Protein AF-A0A1S0TT27-F1 (afdb_monomer_lite)

Secondary structure (DSSP, 8-state):
-TTTS-HHHHHHHHHHHHHHHHHHS-S--HHHHHHHHHHHH-SS--TT----HHIIIIIHHHHHS-HHHHHHHHHHHHHHHT----HHHHHTS-PPPPGGGGS--

Organism: Loa loa (NCBI:txid7209)

Sequence (105 aa):
MRDEYGHDYSDKVKAYTTDIQRKIVAKDPTWVIDAYYEAIVAKRPKLLYRVGWDALFLFYSYSFLPLRLQLYFMQFLMQLHGAPLPAITTKNARPAIPKWKSKDN

pLDDT: mean 75.15, std 13.22, range [45.84, 91.56]

Structure (mmCIF, N/CA/C/O backbone):
data_AF-A0A1S0TT27-F1
#
_entry.id   AF-A0A1S0TT27-F1
#
loop_
_atom_site.group_PDB
_atom_site.id
_atom_site.type_symbol
_atom_site.label_atom_id
_atom_site.label_alt_id
_atom_site.label_comp_id
_atom_site.label_asym_id
_atom_site.label_entity_id
_atom_site.label_seq_id
_atom_site.pdbx_PDB_ins_code
_atom_site.Cartn_x
_atom_site.Cartn_y
_atom_site.Cartn_z
_atom_site.occupancy
_atom_site.B_iso_or_equiv
_atom_site.auth_seq_id
_atom_site.auth_comp_id
_atom_site.auth_asym_id
_atom_site.auth_atom_id
_atom_site.pdbx_PDB_model_num
ATOM 1 N N . MET A 1 1 ? 24.217 -12.947 -12.056 1.00 47.03 1 MET A N 1
ATOM 2 C CA . MET A 1 1 ? 23.653 -12.653 -10.720 1.00 47.03 1 MET A CA 1
ATOM 3 C C . MET A 1 1 ? 24.000 -11.255 -10.211 1.00 47.03 1 MET A C 1
ATOM 5 O O . MET A 1 1 ? 23.070 -10.485 -10.027 1.00 47.03 1 MET A O 1
ATOM 9 N N . ARG A 1 2 ? 25.277 -10.874 -10.003 1.00 54.91 2 ARG A N 1
ATOM 10 C CA . ARG A 1 2 ? 25.619 -9.529 -9.471 1.00 54.91 2 ARG A CA 1
ATOM 11 C C . ARG A 1 2 ? 25.267 -8.364 -10.405 1.00 54.91 2 ARG A C 1
ATOM 13 O O . ARG A 1 2 ? 24.832 -7.330 -9.918 1.00 54.91 2 ARG A O 1
ATOM 20 N N . ASP A 1 3 ? 25.362 -8.562 -11.716 1.00 58.00 3 ASP A N 1
ATOM 21 C CA . ASP A 1 3 ? 25.064 -7.501 -12.693 1.00 58.00 3 ASP A CA 1
ATOM 22 C C . ASP A 1 3 ? 23.556 -7.357 -12.990 1.00 58.00 3 ASP A C 1
ATOM 24 O O . ASP A 1 3 ? 23.123 -6.370 -13.570 1.00 58.00 3 ASP A O 1
ATOM 28 N N . GLU A 1 4 ? 22.735 -8.333 -12.581 1.00 59.12 4 GLU A N 1
ATOM 29 C CA . GLU A 1 4 ? 21.299 -8.419 -12.916 1.00 59.12 4 GLU A CA 1
ATOM 30 C C . GLU A 1 4 ? 20.409 -7.673 -11.915 1.00 59.12 4 GLU A C 1
ATOM 32 O O . GLU A 1 4 ? 19.398 -7.089 -12.297 1.00 59.12 4 GLU A O 1
ATOM 37 N N . TYR A 1 5 ? 20.816 -7.676 -10.644 1.00 63.00 5 TYR A N 1
ATOM 38 C CA . TYR A 1 5 ? 20.276 -6.843 -9.565 1.00 63.00 5 TYR A CA 1
ATOM 39 C C . TYR A 1 5 ? 21.320 -5.805 -9.127 1.00 63.00 5 TYR A C 1
ATOM 41 O O . TYR A 1 5 ? 21.428 -5.476 -7.947 1.00 63.00 5 TYR A O 1
ATOM 49 N N . GLY A 1 6 ? 22.140 -5.346 -10.078 1.00 67.69 6 GLY A N 1
ATOM 50 C CA . GLY A 1 6 ? 23.207 -4.385 -9.828 1.00 67.69 6 GLY A CA 1
ATOM 51 C C . GLY A 1 6 ? 22.684 -3.016 -9.385 1.00 67.69 6 GLY A C 1
ATOM 52 O O . GLY A 1 6 ? 21.477 -2.769 -9.329 1.00 67.69 6 GLY A O 1
ATOM 53 N N . HIS A 1 7 ? 23.617 -2.106 -9.110 1.00 69.00 7 HIS A N 1
ATOM 54 C CA . HIS A 1 7 ? 23.329 -0.782 -8.545 1.00 69.00 7 HIS A CA 1
ATOM 55 C C . HIS A 1 7 ? 22.258 -0.002 -9.339 1.00 69.00 7 HIS A C 1
ATOM 57 O O . HIS A 1 7 ? 21.337 0.574 -8.762 1.00 69.00 7 HIS A O 1
ATOM 63 N N . ASP A 1 8 ? 22.302 -0.096 -10.670 1.00 73.56 8 ASP A N 1
ATOM 64 C CA . ASP A 1 8 ? 21.350 0.556 -11.576 1.00 73.56 8 ASP A CA 1
ATOM 65 C C . ASP A 1 8 ? 19.895 0.071 -11.390 1.00 73.56 8 ASP A C 1
ATOM 67 O O . ASP A 1 8 ? 18.957 0.869 -11.426 1.00 73.56 8 ASP A O 1
ATOM 71 N N . TYR A 1 9 ? 19.677 -1.222 -11.117 1.00 74.94 9 TYR A N 1
ATOM 72 C CA . TYR A 1 9 ? 18.334 -1.736 -10.822 1.00 74.94 9 TYR A CA 1
ATOM 73 C C . TYR A 1 9 ? 17.846 -1.251 -9.453 1.00 74.94 9 TYR A C 1
ATOM 75 O O . TYR A 1 9 ? 16.688 -0.851 -9.323 1.00 74.94 9 TYR A O 1
ATOM 83 N N . SER A 1 10 ? 18.720 -1.233 -8.439 1.00 78.75 10 SER A N 1
ATOM 84 C CA . SER A 1 10 ? 18.340 -0.754 -7.106 1.00 78.75 10 SER A CA 1
ATOM 85 C C . SER A 1 10 ? 17.943 0.722 -7.100 1.00 78.75 10 SER A C 1
ATOM 87 O O . SER A 1 10 ? 16.955 1.078 -6.456 1.00 78.75 10 SER A O 1
ATOM 89 N N . ASP A 1 11 ? 18.641 1.562 -7.866 1.00 82.75 11 ASP A N 1
ATOM 90 C CA . ASP A 1 11 ? 18.342 2.993 -7.947 1.00 82.75 11 ASP A CA 1
ATOM 91 C C . ASP A 1 11 ? 17.004 3.246 -8.665 1.00 82.75 11 ASP A C 1
ATOM 93 O O . ASP A 1 11 ? 16.178 4.033 -8.190 1.00 82.75 11 ASP A O 1
ATOM 97 N N . LYS A 1 12 ? 16.719 2.493 -9.738 1.00 81.88 12 LYS A N 1
ATOM 98 C CA . LYS A 1 12 ? 15.424 2.527 -10.446 1.00 81.88 12 LYS A CA 1
ATOM 99 C C . LYS A 1 12 ? 14.265 2.069 -9.565 1.00 81.88 12 LYS A C 1
ATOM 101 O O . LYS A 1 12 ? 13.225 2.726 -9.528 1.00 81.88 12 LYS A O 1
ATOM 106 N N . VAL A 1 13 ? 14.439 0.968 -8.830 1.00 83.31 13 VAL A N 1
ATOM 107 C CA . VAL A 1 13 ? 13.421 0.465 -7.893 1.00 83.31 13 VAL A CA 1
ATOM 108 C C . VAL A 1 13 ? 13.175 1.470 -6.775 1.00 83.31 13 VAL A C 1
ATOM 110 O O . VAL A 1 13 ? 12.022 1.689 -6.402 1.00 83.31 13 VAL A O 1
ATOM 113 N N . LYS A 1 14 ? 14.226 2.114 -6.258 1.00 85.12 14 LYS A N 1
ATOM 114 C CA . LYS A 1 14 ? 14.100 3.124 -5.205 1.00 85.12 14 LYS A CA 1
ATOM 115 C C . LYS A 1 14 ? 13.281 4.324 -5.678 1.00 85.12 14 LYS A C 1
ATOM 117 O O . LYS A 1 14 ? 12.323 4.685 -4.998 1.00 85.12 14 LYS A O 1
ATOM 122 N N . ALA A 1 15 ? 13.602 4.882 -6.847 1.00 84.88 15 ALA A N 1
ATOM 123 C CA . ALA A 1 15 ? 12.850 5.993 -7.434 1.00 84.88 15 ALA A CA 1
ATOM 124 C C . ALA A 1 15 ? 11.371 5.622 -7.646 1.00 84.88 15 ALA A C 1
ATOM 126 O O . ALA A 1 15 ? 10.474 6.280 -7.116 1.00 84.88 15 ALA A O 1
ATOM 127 N N . TYR A 1 16 ? 11.127 4.483 -8.297 1.00 83.88 16 TYR A N 1
ATOM 128 C CA . TYR A 1 16 ? 9.786 3.956 -8.543 1.00 83.88 16 TYR A CA 1
ATOM 129 C C . TYR A 1 16 ? 8.975 3.744 -7.254 1.00 83.88 16 TYR A C 1
ATOM 131 O O . TYR A 1 16 ? 7.807 4.128 -7.170 1.00 83.88 16 TYR A O 1
ATOM 139 N N . THR A 1 17 ? 9.604 3.180 -6.219 1.00 83.50 17 THR A N 1
ATOM 140 C CA . THR A 1 17 ? 8.958 2.950 -4.919 1.00 83.50 17 THR A CA 1
ATOM 141 C C . THR A 1 17 ? 8.583 4.272 -4.260 1.00 83.50 17 THR A C 1
ATOM 143 O O . THR A 1 17 ? 7.473 4.394 -3.746 1.00 83.50 17 THR A O 1
ATOM 146 N N . THR A 1 18 ? 9.458 5.283 -4.310 1.00 85.81 18 THR A N 1
ATOM 147 C CA . THR A 1 18 ? 9.143 6.604 -3.747 1.00 85.81 18 THR A CA 1
ATOM 148 C C . THR A 1 18 ? 8.005 7.310 -4.482 1.00 85.81 18 THR A C 1
ATOM 150 O O . THR A 1 18 ? 7.174 7.944 -3.829 1.00 85.81 18 THR A O 1
ATOM 153 N N . ASP A 1 19 ? 7.911 7.170 -5.806 1.00 86.00 19 ASP A N 1
ATOM 154 C CA . ASP A 1 19 ? 6.818 7.756 -6.590 1.00 86.00 19 ASP A CA 1
ATOM 155 C C . ASP A 1 19 ? 5.480 7.069 -6.309 1.00 86.00 19 ASP A C 1
ATOM 157 O O . ASP A 1 19 ? 4.466 7.739 -6.089 1.00 86.00 19 ASP A O 1
ATOM 161 N N . ILE A 1 20 ? 5.469 5.736 -6.229 1.00 83.31 20 ILE A N 1
ATOM 162 C CA . ILE A 1 20 ? 4.270 4.995 -5.826 1.00 83.31 20 ILE A CA 1
ATOM 163 C C . ILE A 1 20 ? 3.862 5.362 -4.410 1.00 83.31 20 ILE A C 1
ATOM 165 O O . ILE A 1 20 ? 2.685 5.620 -4.168 1.00 83.31 20 ILE A O 1
ATOM 169 N N . GLN A 1 21 ? 4.814 5.391 -3.479 1.00 82.69 21 GLN A N 1
ATOM 170 C CA . GLN A 1 21 ? 4.531 5.728 -2.094 1.00 82.69 21 GLN A CA 1
ATOM 171 C C . GLN A 1 21 ? 3.880 7.109 -2.010 1.00 82.69 21 GLN A C 1
ATOM 173 O O . GLN A 1 21 ? 2.856 7.247 -1.355 1.00 82.69 21 GLN A O 1
ATOM 178 N N . ARG A 1 22 ? 4.386 8.108 -2.739 1.00 82.81 22 ARG A N 1
ATOM 179 C CA . ARG A 1 22 ? 3.758 9.438 -2.807 1.00 82.81 22 ARG A CA 1
ATOM 180 C C . ARG A 1 22 ? 2.348 9.420 -3.401 1.00 82.81 22 ARG A C 1
ATOM 182 O O . ARG A 1 22 ? 1.526 10.234 -2.998 1.00 82.81 22 ARG A O 1
ATOM 189 N N . LYS A 1 23 ? 2.074 8.531 -4.359 1.00 80.94 23 LYS A N 1
ATOM 190 C CA . LYS A 1 23 ? 0.769 8.426 -5.031 1.00 80.94 23 LYS A CA 1
ATOM 191 C C . LYS A 1 23 ? -0.274 7.660 -4.211 1.00 80.94 23 LYS A C 1
ATOM 193 O O . LYS A 1 23 ? -1.456 7.971 -4.307 1.00 80.94 23 LYS A O 1
ATOM 198 N N . ILE A 1 24 ? 0.154 6.646 -3.457 1.00 76.50 24 ILE A N 1
ATOM 199 C CA . ILE A 1 24 ? -0.726 5.756 -2.683 1.00 76.50 24 ILE A CA 1
ATOM 200 C C . ILE A 1 24 ? -0.918 6.258 -1.252 1.00 76.50 24 ILE A C 1
ATOM 202 O O . ILE A 1 24 ? -2.014 6.127 -0.711 1.00 76.50 24 ILE A O 1
ATOM 206 N N . VAL A 1 25 ? 0.125 6.809 -0.622 1.00 79.50 25 VAL A N 1
ATOM 207 C CA . VAL A 1 25 ? 0.026 7.294 0.757 1.00 79.50 25 VAL A CA 1
ATOM 208 C C . VAL A 1 25 ? -0.932 8.475 0.787 1.00 79.50 25 VAL A C 1
ATOM 210 O O . VAL A 1 25 ? -0.652 9.546 0.248 1.00 79.50 25 VAL A O 1
ATOM 213 N N . ALA A 1 26 ? -2.076 8.261 1.434 1.00 69.56 26 ALA A N 1
ATOM 214 C CA . ALA A 1 26 ? -3.021 9.320 1.727 1.00 69.56 26 ALA A CA 1
ATOM 215 C C . ALA A 1 26 ? -2.319 10.401 2.555 1.00 69.56 26 ALA A C 1
ATOM 217 O O . ALA A 1 26 ? -1.605 10.106 3.514 1.00 69.56 26 ALA A O 1
ATOM 218 N N . LYS A 1 27 ? -2.528 11.662 2.172 1.00 72.88 27 LYS A N 1
ATOM 219 C CA . LYS A 1 27 ? -1.912 12.810 2.845 1.00 72.88 27 LYS A CA 1
ATOM 220 C C . LYS A 1 27 ? -2.399 12.953 4.293 1.00 72.88 27 LYS A C 1
ATOM 222 O O . LYS A 1 27 ? -1.637 13.412 5.137 1.00 72.88 27 LYS A O 1
ATOM 227 N N . ASP A 1 28 ? -3.619 12.486 4.565 1.00 81.44 28 ASP A N 1
ATOM 228 C CA . ASP A 1 28 ? -4.276 12.568 5.866 1.00 81.44 28 ASP A CA 1
ATOM 229 C C . ASP A 1 28 ? -4.515 11.166 6.462 1.00 81.44 28 ASP A C 1
ATOM 231 O O . ASP A 1 28 ? -5.352 10.411 5.957 1.00 81.44 28 ASP A O 1
ATOM 235 N N . PRO A 1 29 ? -3.830 10.801 7.563 1.00 85.38 29 PRO A N 1
ATOM 236 C CA . PRO A 1 29 ? -4.008 9.513 8.237 1.00 85.38 29 PRO A CA 1
ATOM 237 C C . PRO A 1 29 ? -5.238 9.470 9.162 1.00 85.38 29 PRO A C 1
ATOM 239 O O . PRO A 1 29 ? -5.416 8.500 9.896 1.00 85.38 29 PRO A O 1
ATOM 242 N N . THR A 1 30 ? -6.091 10.499 9.153 1.00 88.31 30 THR A N 1
ATOM 243 C CA . THR A 1 30 ? -7.210 10.677 10.094 1.00 88.31 30 THR A CA 1
ATOM 244 C C . THR A 1 30 ? -8.136 9.465 10.160 1.00 88.31 30 THR A C 1
ATOM 246 O O . THR A 1 30 ? -8.489 9.039 11.251 1.00 88.31 30 THR A O 1
ATOM 249 N N . TRP A 1 31 ? -8.456 8.849 9.020 1.00 82.50 31 TRP A N 1
ATOM 250 C CA . TRP A 1 31 ? -9.294 7.643 8.955 1.00 82.50 31 TRP A CA 1
ATOM 251 C C . TRP A 1 31 ? -8.689 6.446 9.689 1.00 82.50 31 TRP A C 1
ATOM 253 O O . TRP A 1 31 ? -9.403 5.651 10.294 1.00 82.50 31 TRP A O 1
ATOM 263 N N . VAL A 1 32 ? -7.363 6.318 9.640 1.00 84.88 32 VAL A N 1
ATOM 264 C CA . VAL A 1 32 ? -6.643 5.261 10.351 1.00 84.88 32 VAL A CA 1
ATOM 265 C C . VAL A 1 32 ? -6.692 5.546 11.848 1.00 84.88 32 VAL A C 1
ATOM 267 O O . VAL A 1 32 ? -7.026 4.660 12.629 1.00 84.88 32 VAL A O 1
ATOM 270 N N . ILE A 1 33 ? -6.413 6.792 12.239 1.00 89.44 33 ILE A N 1
ATOM 271 C CA . ILE A 1 33 ? -6.420 7.231 13.640 1.00 89.44 33 ILE A CA 1
ATOM 272 C C . ILE A 1 33 ? -7.803 7.032 14.268 1.00 89.44 33 ILE A C 1
ATOM 274 O O . ILE A 1 33 ? -7.894 6.458 15.350 1.00 89.44 33 ILE A O 1
ATOM 278 N N . ASP A 1 34 ? -8.863 7.454 13.581 1.00 89.50 34 ASP A N 1
ATOM 279 C CA . ASP A 1 34 ? -10.244 7.344 14.053 1.00 89.50 34 ASP A CA 1
ATOM 280 C C . ASP A 1 34 ? -10.663 5.880 14.234 1.00 89.50 34 ASP A C 1
ATOM 282 O O . ASP A 1 34 ? -11.147 5.489 15.295 1.00 89.50 34 ASP A O 1
ATOM 286 N N . ALA A 1 35 ? -10.338 5.022 13.262 1.00 86.12 35 ALA A N 1
ATOM 287 C CA . ALA A 1 35 ? -10.613 3.594 13.367 1.00 86.12 35 ALA A CA 1
ATOM 288 C C . ALA A 1 35 ? -9.878 2.938 14.551 1.00 86.12 35 ALA A C 1
ATOM 290 O O . ALA A 1 35 ? -10.455 2.099 15.245 1.00 86.12 35 ALA A O 1
ATOM 291 N N . TYR A 1 36 ? -8.616 3.306 14.804 1.00 88.94 36 TYR A N 1
ATOM 292 C CA . TYR A 1 36 ? -7.881 2.817 15.977 1.00 88.94 36 TYR A CA 1
ATOM 293 C C . TYR A 1 36 ? -8.459 3.352 17.289 1.00 88.94 36 TYR A C 1
ATOM 295 O O . TYR A 1 36 ? -8.541 2.604 18.264 1.00 88.94 36 TYR A O 1
ATOM 303 N N . TYR A 1 37 ? -8.874 4.618 17.320 1.00 90.81 37 TYR A N 1
ATOM 304 C CA . TYR A 1 37 ? -9.516 5.211 18.487 1.00 90.81 37 TYR A CA 1
ATOM 305 C C . TYR A 1 37 ? -10.821 4.480 18.830 1.00 90.81 37 TYR A C 1
ATOM 307 O O . TYR A 1 37 ? -11.011 4.063 19.976 1.00 90.81 37 TYR A O 1
ATOM 315 N N . GLU A 1 38 ? -11.666 4.223 17.828 1.00 88.12 38 GLU A N 1
ATOM 316 C CA . GLU A 1 38 ? -12.900 3.448 1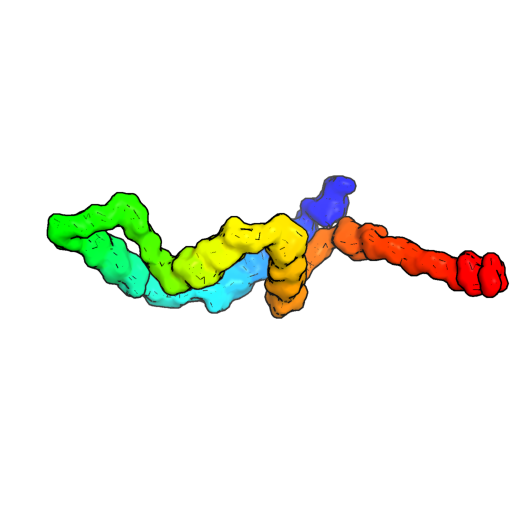7.978 1.00 88.12 38 GLU A CA 1
ATOM 317 C C . GLU A 1 38 ? -12.624 2.040 18.531 1.00 88.12 38 GLU A C 1
ATOM 319 O O . GLU A 1 38 ? -13.303 1.588 19.455 1.00 88.12 38 GLU A O 1
ATOM 324 N N . ALA A 1 39 ? -11.583 1.363 18.033 1.00 88.44 39 ALA A N 1
ATOM 325 C CA . ALA A 1 39 ? -11.215 0.021 18.486 1.00 88.44 39 ALA A CA 1
ATOM 326 C C . ALA A 1 39 ? -10.846 -0.040 19.977 1.00 88.44 39 ALA A C 1
ATOM 328 O O . ALA A 1 39 ? -11.146 -1.035 20.640 1.00 88.44 39 ALA A O 1
ATOM 329 N N . ILE A 1 40 ? -10.194 1.008 20.493 1.00 88.75 40 ILE A N 1
ATOM 330 C CA . ILE A 1 40 ? -9.745 1.094 21.890 1.00 88.75 40 ILE A CA 1
ATOM 331 C C . ILE A 1 40 ? -10.904 1.480 22.816 1.00 88.75 40 ILE A C 1
ATOM 333 O O . ILE A 1 40 ? -11.024 0.927 23.908 1.00 88.75 40 ILE A O 1
ATOM 337 N N . VAL A 1 41 ? -11.763 2.414 22.393 1.00 91.56 41 VAL A N 1
ATOM 338 C CA . VAL A 1 41 ? -12.874 2.927 23.218 1.00 91.56 41 VAL A CA 1
ATOM 339 C C . VAL A 1 41 ? -14.089 1.987 23.214 1.00 91.56 41 VAL A C 1
ATOM 341 O O . VAL A 1 41 ? -14.943 2.063 24.101 1.00 91.56 41 VAL A O 1
ATOM 344 N N . ALA A 1 42 ? -14.185 1.068 22.250 1.00 88.38 42 ALA A N 1
ATOM 345 C CA . ALA A 1 42 ? -15.304 0.141 22.139 1.00 88.38 42 ALA A CA 1
ATOM 346 C C . ALA A 1 42 ? -15.541 -0.672 23.428 1.00 88.38 42 ALA A C 1
ATOM 348 O O . ALA A 1 42 ? -14.670 -1.378 23.930 1.00 88.38 42 ALA A O 1
ATOM 349 N N . LYS A 1 43 ? -16.795 -0.681 23.904 1.00 85.56 43 LYS A N 1
ATOM 350 C CA . LYS A 1 43 ? -17.235 -1.441 25.094 1.00 85.56 43 LYS A CA 1
ATOM 351 C C . LYS A 1 43 ? -16.959 -2.954 25.004 1.00 85.56 43 LYS A C 1
ATOM 353 O O . LYS A 1 43 ? -16.884 -3.624 26.032 1.00 85.56 43 LYS A O 1
ATOM 358 N N . ARG A 1 44 ? -16.862 -3.512 23.790 1.00 83.75 44 ARG A N 1
ATOM 359 C CA . ARG A 1 44 ? -16.474 -4.908 23.518 1.00 83.75 44 ARG A CA 1
ATOM 360 C C . ARG A 1 44 ? -15.500 -4.955 22.333 1.00 83.75 44 ARG A C 1
ATOM 362 O O . ARG A 1 44 ? -15.959 -5.097 21.196 1.00 83.75 44 ARG A O 1
ATOM 369 N N . PRO A 1 45 ? -14.186 -4.824 22.568 1.00 82.00 45 PRO A N 1
ATOM 370 C CA . PRO A 1 45 ? -13.210 -4.806 21.489 1.00 82.00 45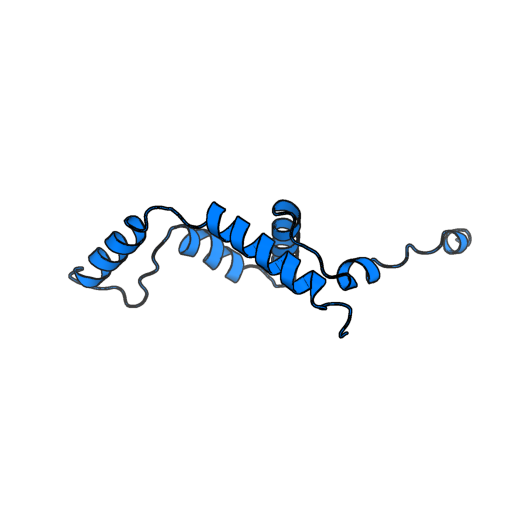 PRO A CA 1
ATOM 371 C C . PRO A 1 45 ? -13.141 -6.175 20.803 1.00 82.00 45 PRO A C 1
ATOM 373 O O . PRO A 1 45 ? -13.161 -7.226 21.448 1.00 82.00 45 PRO A O 1
ATOM 376 N N . LYS A 1 46 ? -13.066 -6.169 19.470 1.00 77.94 46 LYS A N 1
ATOM 377 C CA . LYS A 1 46 ? -12.823 -7.385 18.686 1.00 77.94 46 LYS A CA 1
ATOM 378 C C . LYS A 1 46 ? -11.324 -7.679 18.695 1.00 77.94 46 LYS A C 1
ATOM 380 O O . LYS A 1 46 ? -10.532 -6.794 18.397 1.00 77.94 46 LYS A O 1
ATOM 385 N N . LEU A 1 47 ? -10.947 -8.932 18.960 1.00 74.81 47 LEU A N 1
ATOM 386 C CA . LEU A 1 47 ? -9.540 -9.360 19.011 1.00 74.81 47 LEU A CA 1
ATOM 387 C C . LEU A 1 47 ? -8.792 -9.124 17.683 1.00 74.81 47 LEU A C 1
ATOM 389 O O . LEU A 1 47 ? -7.593 -8.878 17.676 1.00 74.81 47 LEU A O 1
ATOM 393 N N . LEU A 1 48 ? -9.508 -9.187 16.557 1.00 75.25 48 LEU A N 1
ATOM 394 C CA . LEU A 1 48 ? -8.970 -9.002 15.209 1.00 75.25 48 LEU A CA 1
ATOM 395 C C . LEU A 1 48 ? -9.604 -7.777 14.546 1.00 75.25 48 LEU A C 1
ATOM 397 O O . LEU A 1 48 ? -10.341 -7.901 13.565 1.00 75.25 48 LEU A O 1
ATOM 401 N N . TYR A 1 49 ? -9.356 -6.594 15.104 1.00 74.81 49 TYR A N 1
ATOM 402 C CA . TYR A 1 49 ? -9.779 -5.349 14.472 1.00 74.81 49 TYR A CA 1
ATOM 403 C C . TYR A 1 49 ? -8.946 -5.105 13.205 1.00 74.81 49 TYR A C 1
ATOM 405 O O . TYR A 1 49 ? -7.742 -4.863 13.275 1.00 74.81 49 TYR A O 1
ATOM 413 N N . ARG A 1 50 ? -9.577 -5.232 12.033 1.00 76.44 50 ARG A N 1
ATOM 414 C CA . ARG A 1 50 ? -8.957 -4.945 10.735 1.00 76.44 50 ARG A CA 1
ATOM 415 C C . ARG A 1 50 ? -9.444 -3.588 10.259 1.00 76.44 50 ARG A C 1
ATOM 417 O O . ARG A 1 50 ? -10.623 -3.429 9.957 1.00 76.44 50 ARG A O 1
ATOM 424 N N . VAL A 1 51 ? -8.526 -2.634 10.223 1.00 74.62 51 VAL A N 1
ATOM 425 C CA . VAL A 1 51 ? -8.777 -1.277 9.741 1.00 74.62 51 VAL A CA 1
ATOM 426 C C . VAL A 1 51 ? -8.647 -1.267 8.223 1.00 74.62 51 VAL A C 1
ATOM 428 O O . VAL A 1 51 ? -7.644 -1.745 7.701 1.00 74.62 51 VAL A O 1
ATOM 431 N N . GLY A 1 52 ? -9.644 -0.708 7.537 1.00 76.50 52 GLY A N 1
ATOM 432 C CA . GLY A 1 52 ? -9.580 -0.442 6.101 1.00 76.50 52 GLY A CA 1
ATOM 433 C C . GLY A 1 52 ? -10.415 -1.387 5.235 1.00 76.50 52 GLY A C 1
ATOM 434 O O . GLY A 1 52 ? -10.482 -2.602 5.436 1.00 76.50 52 GLY A O 1
ATOM 435 N N . TRP A 1 53 ? -11.076 -0.798 4.239 1.00 79.19 53 TRP A N 1
ATOM 436 C CA . TRP A 1 53 ? -11.846 -1.532 3.232 1.00 79.19 53 TRP A CA 1
ATOM 437 C C . TRP A 1 53 ? -10.919 -2.309 2.283 1.00 79.19 53 TRP A C 1
ATOM 439 O O . TRP A 1 53 ? -11.253 -3.395 1.822 1.00 79.19 53 TRP A O 1
ATOM 449 N N . ASP A 1 54 ? -9.709 -1.805 2.057 1.00 77.88 54 ASP A N 1
ATOM 450 C CA . ASP A 1 54 ? -8.640 -2.469 1.310 1.00 77.88 54 ASP A CA 1
ATOM 451 C C . ASP A 1 54 ? -8.228 -3.804 1.953 1.00 77.88 54 ASP A C 1
ATOM 453 O O . ASP A 1 54 ? -8.131 -4.825 1.267 1.00 77.88 54 ASP A O 1
ATOM 457 N N . ALA A 1 55 ? -8.079 -3.839 3.279 1.00 77.56 55 ALA A N 1
ATOM 458 C CA . ALA A 1 55 ? -7.740 -5.056 4.010 1.00 77.56 55 ALA A CA 1
ATOM 459 C C . ALA A 1 55 ? -8.858 -6.112 3.934 1.00 77.56 55 ALA A C 1
ATOM 461 O O . ALA A 1 55 ? -8.577 -7.313 3.864 1.00 77.56 55 ALA A O 1
ATOM 462 N N . LEU A 1 56 ? -10.127 -5.687 3.927 1.00 79.75 56 LEU A N 1
ATOM 463 C CA . LEU A 1 56 ? -11.260 -6.603 3.780 1.00 79.75 56 LEU A CA 1
ATOM 464 C C . LEU A 1 56 ? -11.446 -7.093 2.342 1.00 79.75 56 LEU A C 1
ATOM 466 O O . LEU A 1 56 ? -11.674 -8.282 2.148 1.00 79.75 56 LEU A O 1
ATOM 470 N N . PHE A 1 57 ? -11.357 -6.217 1.342 1.00 80.69 57 PHE A N 1
ATOM 471 C CA . PHE A 1 57 ? -11.716 -6.573 -0.034 1.00 80.69 57 PHE A CA 1
ATOM 472 C C . PHE A 1 57 ? -10.529 -7.043 -0.869 1.00 80.69 57 PHE A C 1
ATOM 474 O O . PHE A 1 57 ? -10.663 -8.019 -1.605 1.00 80.69 57 PHE A O 1
ATOM 481 N N . LEU A 1 58 ? -9.362 -6.407 -0.756 1.00 81.38 58 LEU A N 1
ATOM 482 C CA . LEU A 1 58 ? -8.196 -6.772 -1.563 1.00 81.38 58 LEU A CA 1
ATOM 483 C C . LEU A 1 58 ? -7.422 -7.913 -0.913 1.00 81.38 58 LEU A C 1
ATOM 485 O O . LEU A 1 58 ? -7.169 -8.932 -1.552 1.00 81.38 58 LEU A O 1
ATOM 489 N N . PHE A 1 59 ? -7.081 -7.770 0.369 1.00 79.12 59 PHE A N 1
ATOM 490 C CA . PHE A 1 59 ? -6.191 -8.724 1.029 1.00 79.12 59 PHE A CA 1
ATOM 491 C C . PHE A 1 59 ? -6.863 -10.080 1.271 1.00 79.12 59 PHE A C 1
ATOM 493 O O . PHE A 1 59 ? -6.253 -11.130 1.053 1.00 79.12 59 PHE A O 1
ATOM 500 N N . TYR A 1 60 ? -8.132 -10.069 1.688 1.00 84.06 60 TYR A N 1
ATOM 501 C CA . TYR A 1 60 ? -8.881 -11.300 1.935 1.00 84.06 60 TYR A CA 1
ATOM 502 C C . TYR A 1 60 ? -9.156 -12.065 0.641 1.00 84.06 60 TYR A C 1
ATOM 504 O O . TYR A 1 60 ? -8.870 -13.259 0.568 1.00 84.06 60 TYR A O 1
ATOM 512 N N . SER A 1 61 ? -9.626 -11.367 -0.399 1.00 81.69 61 SER A N 1
ATOM 513 C CA . SER A 1 61 ? -9.865 -11.981 -1.707 1.00 81.69 61 SER A CA 1
ATOM 514 C C . SER A 1 61 ? -8.576 -12.572 -2.258 1.00 81.69 61 SER A C 1
ATOM 516 O O . SER A 1 61 ? -8.538 -13.755 -2.570 1.00 81.69 61 SER A O 1
ATOM 518 N N . TYR A 1 62 ? -7.487 -11.799 -2.284 1.00 84.56 62 TYR A N 1
ATOM 519 C CA . TYR A 1 62 ? -6.194 -12.263 -2.784 1.00 84.56 62 TYR A CA 1
ATOM 520 C C . TYR A 1 62 ? -5.650 -13.480 -2.022 1.00 84.56 62 TYR A C 1
ATOM 522 O O . TYR A 1 62 ? -5.087 -14.376 -2.641 1.00 84.56 62 TYR A O 1
ATOM 530 N N . SER A 1 63 ? -5.870 -13.558 -0.705 1.00 86.31 63 SER A N 1
ATOM 531 C CA . SER A 1 63 ? -5.451 -14.711 0.110 1.00 86.31 63 SER A CA 1
ATOM 532 C C . SER A 1 63 ? -6.233 -15.991 -0.200 1.00 86.31 63 SER A C 1
ATOM 534 O O . SER A 1 63 ? -5.734 -17.087 0.039 1.00 86.31 63 SER A O 1
ATOM 536 N N . PHE A 1 64 ? -7.456 -15.864 -0.716 1.00 87.50 64 PHE A N 1
ATOM 537 C CA . PHE A 1 64 ? -8.274 -17.003 -1.129 1.00 87.50 64 PHE A CA 1
ATOM 538 C C . PHE A 1 64 ? -7.928 -17.498 -2.545 1.00 87.50 64 PHE A C 1
ATOM 540 O O . PHE A 1 64 ? -8.284 -18.617 -2.917 1.00 87.50 64 PHE A O 1
ATOM 547 N N . LEU A 1 65 ? -7.236 -16.689 -3.356 1.00 87.50 65 LEU A N 1
ATOM 548 C CA . LEU A 1 65 ? -6.891 -17.055 -4.727 1.00 87.50 65 LEU A CA 1
ATOM 549 C C . LEU A 1 65 ? -5.811 -18.159 -4.772 1.00 87.50 65 LEU A C 1
ATOM 551 O O . LEU A 1 65 ? -4.857 -18.139 -3.996 1.00 87.50 65 LEU A O 1
ATOM 555 N N . PRO A 1 66 ? -5.886 -19.101 -5.734 1.00 89.69 66 PRO A N 1
ATOM 556 C CA . PRO A 1 66 ? -4.833 -20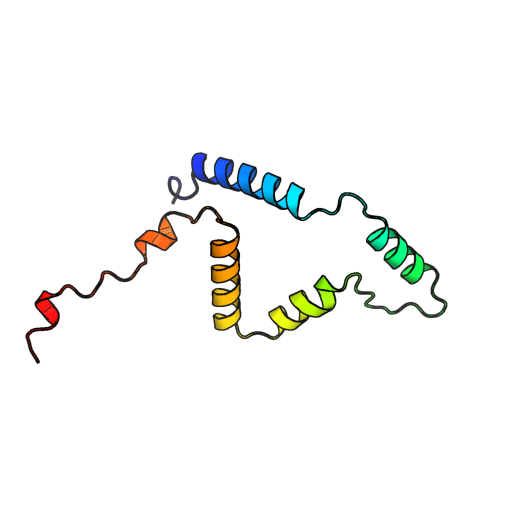.087 -5.943 1.00 89.69 66 PRO A CA 1
ATOM 557 C C . PRO A 1 66 ? -3.554 -19.426 -6.477 1.00 89.69 66 PRO A C 1
ATOM 559 O O . PRO A 1 66 ? -3.609 -18.474 -7.259 1.00 89.69 66 PRO A O 1
ATOM 562 N N . LEU A 1 67 ? -2.395 -20.007 -6.146 1.00 87.12 67 LEU A N 1
ATOM 563 C CA . LEU A 1 67 ? -1.061 -19.449 -6.421 1.00 87.12 67 LEU A CA 1
ATOM 564 C C . LEU A 1 67 ? -0.859 -18.965 -7.870 1.00 87.12 67 LEU A C 1
ATOM 566 O O . LEU A 1 67 ? -0.262 -17.920 -8.107 1.00 87.12 67 LEU A O 1
ATOM 570 N N . ARG A 1 68 ? -1.369 -19.704 -8.863 1.00 86.19 68 ARG A N 1
ATOM 571 C CA . ARG A 1 68 ? -1.239 -19.314 -10.279 1.00 86.19 68 ARG A CA 1
ATOM 572 C C . ARG A 1 68 ? -2.013 -18.040 -10.599 1.00 86.19 68 ARG A C 1
ATOM 574 O O . ARG A 1 68 ? -1.501 -17.181 -11.306 1.00 86.19 68 ARG A O 1
ATOM 581 N N . LEU A 1 69 ? -3.230 -17.914 -10.077 1.00 87.00 69 LEU A N 1
ATOM 582 C CA . LEU A 1 69 ? -4.062 -16.737 -10.302 1.00 87.00 69 LEU A CA 1
ATOM 583 C C . LEU A 1 69 ? -3.494 -15.526 -9.561 1.00 87.00 69 LEU A C 1
ATOM 585 O O . LEU A 1 69 ? -3.464 -14.428 -10.105 1.00 87.00 69 LEU A O 1
ATOM 589 N N . GLN A 1 70 ? -2.948 -15.765 -8.370 1.00 89.06 70 GLN A N 1
ATOM 590 C CA . GLN A 1 70 ? -2.204 -14.784 -7.597 1.00 89.06 70 GLN A CA 1
ATOM 591 C C . GLN A 1 70 ? -1.019 -14.196 -8.394 1.00 89.06 70 GLN A C 1
ATOM 593 O O . GLN A 1 70 ? -0.856 -12.977 -8.468 1.00 89.06 70 GLN A O 1
ATOM 598 N N . LEU A 1 71 ? -0.233 -15.060 -9.048 1.00 86.62 71 LEU A N 1
ATOM 599 C CA . LEU A 1 71 ? 0.874 -14.675 -9.933 1.00 86.62 71 LEU A CA 1
ATOM 600 C C . LEU A 1 71 ? 0.405 -13.838 -11.129 1.00 86.62 71 LEU A C 1
ATOM 602 O O . LEU A 1 71 ? 1.001 -12.799 -11.402 1.00 86.62 71 LEU A O 1
ATOM 606 N N . TYR A 1 72 ? -0.672 -14.246 -11.808 1.00 86.75 72 TYR A N 1
ATOM 607 C CA . TYR A 1 72 ? -1.241 -13.458 -12.908 1.00 86.75 72 TYR A CA 1
ATOM 608 C C . TYR A 1 72 ? -1.720 -12.083 -12.442 1.00 86.75 72 TYR A C 1
ATOM 610 O O . TYR A 1 72 ? -1.469 -11.088 -13.117 1.00 86.75 72 TYR A O 1
ATOM 618 N N . PHE A 1 73 ? -2.363 -12.017 -11.274 1.00 86.19 73 PHE A N 1
ATOM 619 C CA . PHE A 1 73 ? -2.836 -10.763 -10.699 1.00 86.19 73 PHE A CA 1
ATOM 620 C C . PHE A 1 73 ? -1.668 -9.823 -10.375 1.00 86.19 73 PHE A C 1
ATOM 622 O O . PHE A 1 73 ? -1.703 -8.648 -10.728 1.00 86.19 73 PHE A O 1
ATOM 629 N N . MET A 1 74 ? -0.586 -10.347 -9.790 1.00 84.75 74 MET A N 1
ATOM 630 C CA . MET A 1 74 ? 0.627 -9.566 -9.528 1.00 84.75 74 MET A CA 1
ATOM 631 C C . MET A 1 74 ? 1.336 -9.117 -10.804 1.00 84.75 74 MET A C 1
ATOM 633 O O . MET A 1 74 ? 1.776 -7.973 -10.886 1.00 84.75 74 MET A O 1
ATOM 637 N N . GLN A 1 75 ? 1.412 -9.979 -11.817 1.00 83.81 75 GLN A N 1
ATOM 638 C CA . GLN A 1 75 ? 1.996 -9.620 -13.106 1.00 83.81 75 GLN A CA 1
ATOM 639 C C . GLN A 1 75 ? 1.188 -8.513 -13.797 1.00 83.81 75 GLN A C 1
ATOM 641 O O . GLN A 1 75 ? 1.767 -7.567 -14.329 1.00 83.81 75 GLN A O 1
ATOM 646 N N . PHE A 1 76 ? -0.142 -8.592 -13.727 1.00 85.75 76 PHE A N 1
ATOM 647 C CA . PHE A 1 76 ? -1.043 -7.562 -14.233 1.00 85.75 76 PHE A CA 1
ATOM 648 C C . PHE A 1 76 ? -0.855 -6.225 -13.500 1.00 85.75 76 PHE A C 1
ATOM 650 O O . PHE A 1 76 ? -0.683 -5.191 -14.143 1.00 85.75 76 PHE A O 1
ATOM 657 N N . LEU A 1 77 ? -0.800 -6.241 -12.163 1.00 83.25 77 LEU A N 1
ATOM 658 C CA . LEU A 1 77 ? -0.535 -5.047 -11.354 1.00 83.25 77 LEU A CA 1
ATOM 659 C C . LEU A 1 77 ? 0.836 -4.428 -11.661 1.00 83.25 77 LEU A C 1
ATOM 661 O O . LEU A 1 77 ? 0.946 -3.213 -11.819 1.00 83.25 77 LEU A O 1
ATOM 665 N N . MET A 1 78 ? 1.880 -5.247 -11.803 1.00 81.25 78 MET A N 1
ATOM 666 C CA . MET A 1 78 ? 3.209 -4.768 -12.190 1.00 81.25 78 MET A CA 1
ATOM 667 C C . MET A 1 78 ? 3.202 -4.097 -13.566 1.00 81.25 78 MET A C 1
ATOM 669 O O . MET A 1 78 ? 3.831 -3.052 -13.735 1.00 81.25 78 MET A O 1
ATOM 673 N N . GLN A 1 79 ? 2.473 -4.663 -14.532 1.00 79.81 79 GLN A N 1
ATOM 674 C CA . GLN A 1 79 ? 2.361 -4.102 -15.876 1.00 79.81 79 GLN A CA 1
ATOM 675 C C . GLN A 1 79 ? 1.577 -2.783 -15.888 1.00 79.81 79 GLN A C 1
ATOM 677 O O . GLN A 1 79 ? 1.974 -1.853 -16.585 1.00 79.81 79 GLN A O 1
ATOM 682 N N . LEU A 1 80 ? 0.514 -2.673 -15.086 1.00 80.25 80 LEU A N 1
ATOM 683 C CA . LEU A 1 80 ? -0.263 -1.437 -14.951 1.00 80.25 80 LEU A CA 1
ATOM 684 C C . LEU A 1 80 ? 0.545 -0.293 -14.340 1.00 80.25 80 LEU A C 1
ATOM 686 O O . LEU A 1 80 ? 0.415 0.851 -14.768 1.00 80.25 80 LEU A O 1
ATOM 690 N N . HIS A 1 81 ? 1.362 -0.591 -13.332 1.00 74.56 81 HIS A N 1
ATOM 691 C CA . HIS A 1 81 ? 2.132 0.434 -12.638 1.00 74.56 81 HIS A CA 1
ATOM 692 C C . HIS A 1 81 ? 3.475 0.739 -13.317 1.00 74.56 81 HIS A C 1
ATOM 694 O O . HIS A 1 81 ? 4.131 1.699 -12.929 1.00 74.56 81 HIS A O 1
ATOM 700 N N . GLY A 1 82 ? 3.861 -0.009 -14.359 1.00 73.69 82 GLY A N 1
ATOM 701 C CA . GLY A 1 82 ? 5.114 0.213 -15.083 1.00 73.69 82 GLY A CA 1
ATOM 702 C C . GLY A 1 82 ? 6.344 -0.175 -14.264 1.00 73.69 82 GLY A C 1
ATOM 703 O O . GLY A 1 82 ? 7.378 0.487 -14.351 1.00 73.69 82 GLY A O 1
ATOM 704 N N . ALA A 1 83 ? 6.226 -1.223 -13.442 1.00 74.38 83 ALA A N 1
ATOM 705 C CA . ALA A 1 83 ? 7.304 -1.657 -12.567 1.00 74.38 83 ALA A CA 1
ATOM 706 C C . ALA A 1 83 ? 8.564 -2.021 -13.370 1.00 74.38 83 ALA A C 1
ATOM 708 O O . ALA A 1 83 ? 8.458 -2.696 -14.402 1.00 74.38 83 ALA A O 1
ATOM 709 N N . PRO A 1 84 ? 9.764 -1.630 -12.902 1.00 69.25 84 PRO A N 1
ATOM 710 C CA . PRO A 1 84 ? 11.002 -2.053 -13.534 1.00 69.25 84 PRO A CA 1
ATOM 711 C C . PRO A 1 84 ? 11.126 -3.577 -13.417 1.00 69.25 84 PRO A C 1
ATOM 713 O O . PRO A 1 84 ? 11.275 -4.128 -12.328 1.00 69.25 84 PRO A O 1
ATOM 716 N N . LEU A 1 85 ? 11.031 -4.270 -14.552 1.00 68.12 85 LEU A N 1
ATOM 717 C CA . LEU A 1 85 ? 11.195 -5.718 -14.625 1.00 68.12 85 LEU A CA 1
ATOM 718 C C . LEU A 1 85 ? 12.689 -6.070 -14.569 1.00 68.12 85 LEU A C 1
ATOM 720 O O . LEU A 1 85 ? 13.478 -5.488 -15.319 1.00 68.12 85 LEU A O 1
ATOM 724 N N . PRO A 1 86 ? 13.106 -7.035 -13.731 1.00 64.38 86 PRO A N 1
ATOM 725 C CA . PRO A 1 86 ? 14.479 -7.515 -13.755 1.00 64.38 86 PRO A CA 1
ATOM 726 C C . PRO A 1 86 ? 14.740 -8.236 -15.084 1.00 64.38 86 PRO A C 1
ATOM 728 O O . PRO A 1 86 ? 13.897 -9.004 -15.560 1.00 64.38 86 PRO A O 1
ATOM 731 N N . ALA A 1 87 ? 15.934 -8.056 -15.653 1.00 59.94 87 ALA A N 1
ATOM 732 C CA . ALA A 1 87 ? 16.333 -8.571 -16.974 1.00 59.94 87 ALA A CA 1
ATOM 733 C C . ALA A 1 87 ? 16.215 -10.107 -17.153 1.00 59.94 87 ALA A C 1
ATOM 735 O O . ALA A 1 87 ? 16.355 -10.633 -18.256 1.00 59.94 87 ALA A O 1
ATOM 736 N N . ILE A 1 88 ? 15.942 -10.847 -16.077 1.00 58.25 88 ILE A N 1
ATOM 737 C CA . ILE A 1 88 ? 15.694 -12.295 -16.076 1.00 58.25 88 ILE A CA 1
ATOM 738 C C . ILE A 1 88 ? 14.302 -12.639 -16.634 1.00 58.25 88 ILE A C 1
ATOM 740 O O . ILE A 1 88 ? 14.142 -13.662 -17.301 1.00 58.25 88 ILE A O 1
ATOM 744 N N . THR A 1 89 ? 13.290 -11.792 -16.408 1.00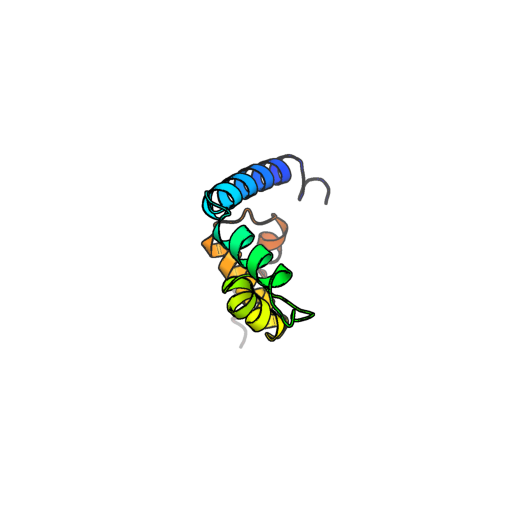 55.59 89 THR A N 1
ATOM 745 C CA . THR A 1 89 ? 11.918 -12.063 -16.889 1.00 55.59 89 THR A CA 1
ATOM 746 C C . THR A 1 89 ? 11.795 -11.969 -18.408 1.00 55.59 89 THR A C 1
ATOM 748 O O . THR A 1 89 ? 10.990 -12.686 -18.996 1.00 55.59 89 THR A O 1
ATOM 751 N N . THR A 1 90 ? 12.639 -11.169 -19.063 1.00 54.41 90 THR A N 1
ATOM 752 C CA . THR A 1 90 ? 12.701 -11.071 -20.528 1.00 54.41 90 THR A CA 1
ATOM 753 C C . THR A 1 90 ? 13.491 -12.215 -21.171 1.00 54.41 90 THR A C 1
ATOM 755 O O . THR A 1 90 ? 13.110 -12.674 -22.245 1.00 54.41 90 THR A O 1
ATOM 758 N N . LYS A 1 91 ? 14.536 -12.745 -20.515 1.00 51.94 91 LYS A N 1
ATOM 759 C CA . LYS A 1 91 ? 15.331 -13.882 -21.032 1.00 51.94 91 LYS A CA 1
ATOM 760 C C . LYS A 1 91 ? 14.584 -15.221 -21.044 1.00 51.94 91 LYS A C 1
ATOM 762 O O . LYS A 1 91 ? 14.879 -16.063 -21.884 1.00 51.94 91 LYS A O 1
ATOM 767 N N . ASN A 1 92 ? 13.618 -15.414 -20.144 1.00 51.19 92 ASN A N 1
ATOM 768 C CA . ASN A 1 92 ? 12.846 -16.659 -20.031 1.00 51.19 92 ASN A CA 1
ATOM 769 C C . ASN A 1 92 ? 11.556 -16.675 -20.871 1.00 51.19 92 ASN A C 1
ATOM 771 O O . ASN A 1 92 ? 10.783 -17.635 -20.784 1.00 51.19 92 ASN A O 1
ATOM 775 N N . ALA A 1 93 ? 11.302 -15.651 -21.696 1.00 50.94 93 ALA A N 1
ATOM 776 C CA . ALA A 1 93 ? 10.295 -15.760 -22.744 1.00 50.94 93 ALA A CA 1
ATOM 777 C C . ALA A 1 93 ? 10.706 -16.934 -23.640 1.00 50.94 93 ALA A C 1
ATOM 779 O O . ALA A 1 93 ? 11.745 -16.866 -24.294 1.00 50.94 93 ALA A O 1
ATOM 780 N N . ARG A 1 94 ? 9.941 -18.040 -23.585 1.00 49.31 94 ARG A N 1
ATOM 781 C CA . ARG A 1 94 ? 10.198 -19.268 -24.355 1.00 49.31 94 ARG A CA 1
ATOM 782 C C . ARG A 1 94 ? 10.716 -18.879 -25.742 1.00 49.31 94 ARG A C 1
ATOM 784 O O . ARG A 1 94 ? 9.999 -18.132 -26.413 1.00 49.31 94 ARG A O 1
ATOM 791 N N . PRO A 1 95 ? 11.903 -19.346 -26.179 1.00 46.12 95 PRO A N 1
ATOM 792 C CA . PRO A 1 95 ? 12.324 -19.101 -27.546 1.00 46.12 95 PRO A CA 1
ATOM 793 C C . PRO A 1 95 ? 11.194 -19.616 -28.430 1.00 46.12 95 PRO A C 1
ATOM 795 O O . PRO A 1 95 ? 10.799 -20.781 -28.314 1.00 46.12 95 PRO A O 1
ATOM 798 N N . ALA A 1 96 ? 10.594 -18.716 -29.214 1.00 54.91 96 ALA A N 1
ATOM 799 C CA . ALA A 1 96 ? 9.565 -19.083 -30.169 1.00 54.91 96 ALA A CA 1
ATOM 800 C C . ALA A 1 96 ? 10.090 -20.297 -30.936 1.00 54.91 96 ALA A C 1
ATOM 802 O O . ALA A 1 96 ? 11.229 -20.264 -31.411 1.00 54.91 96 ALA A O 1
ATOM 803 N N . ILE A 1 97 ? 9.308 -21.381 -30.972 1.00 55.19 97 ILE A N 1
ATOM 804 C CA . ILE A 1 97 ? 9.697 -22.605 -31.674 1.00 55.19 97 ILE A CA 1
ATOM 805 C C . ILE A 1 97 ? 10.139 -22.167 -33.074 1.00 55.19 97 ILE A C 1
ATOM 807 O O . ILE A 1 97 ? 9.345 -21.543 -33.786 1.00 55.19 97 ILE A O 1
ATOM 811 N N . PRO A 1 98 ? 11.410 -22.380 -33.449 1.00 50.38 98 PRO A N 1
ATOM 812 C CA . PRO A 1 98 ? 11.928 -21.809 -34.674 1.00 50.38 98 PRO A CA 1
ATOM 813 C C . PRO A 1 98 ? 11.150 -22.392 -35.858 1.00 50.38 98 PRO A C 1
ATOM 815 O O . PRO A 1 98 ? 10.896 -23.596 -35.912 1.00 50.38 98 PRO A O 1
ATOM 818 N N . LYS A 1 99 ? 10.744 -21.520 -36.794 1.00 51.94 99 LYS A N 1
ATOM 819 C CA . LYS A 1 99 ? 9.819 -21.821 -37.908 1.00 51.94 99 LYS A CA 1
ATOM 820 C C . LYS A 1 99 ? 10.200 -23.040 -38.762 1.00 51.94 99 LYS A C 1
ATOM 822 O O . LYS A 1 99 ? 9.345 -23.549 -39.477 1.00 51.94 99 LYS A O 1
ATOM 827 N N . TRP A 1 100 ? 11.441 -23.519 -38.690 1.00 51.38 100 TRP A N 1
ATOM 828 C CA . TRP A 1 100 ? 11.875 -24.727 -39.392 1.00 51.38 100 TRP A CA 1
ATOM 829 C C . TRP A 1 100 ? 11.235 -26.011 -38.846 1.00 51.38 100 TRP A C 1
ATOM 831 O O . TRP A 1 100 ? 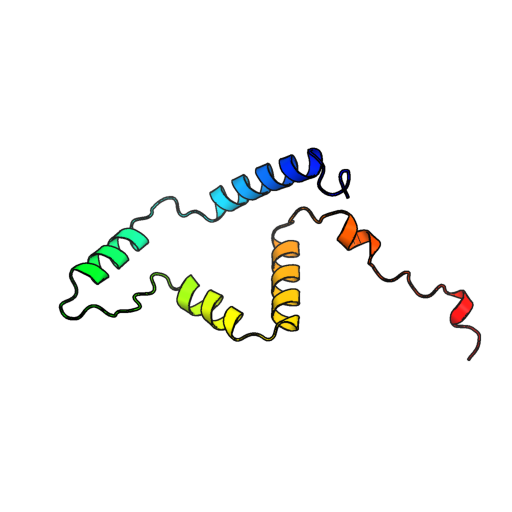11.131 -26.970 -39.592 1.00 51.38 100 TRP A O 1
ATOM 841 N N . LYS A 1 101 ? 10.739 -26.027 -37.599 1.00 49.69 101 LYS A N 1
ATOM 842 C CA . LYS A 1 101 ? 10.142 -27.225 -36.980 1.00 49.69 101 LYS A CA 1
ATOM 843 C C . LYS A 1 101 ? 8.628 -27.390 -37.219 1.00 49.69 101 LYS A C 1
ATOM 845 O O . LYS A 1 101 ? 8.006 -28.247 -36.606 1.00 49.69 101 LYS A O 1
ATOM 850 N N . SER A 1 102 ? 8.019 -26.539 -38.050 1.00 50.12 102 SER A N 1
ATOM 851 C CA . SER A 1 102 ? 6.569 -26.547 -38.332 1.00 50.12 102 SER A CA 1
ATOM 852 C C . SER A 1 102 ? 6.222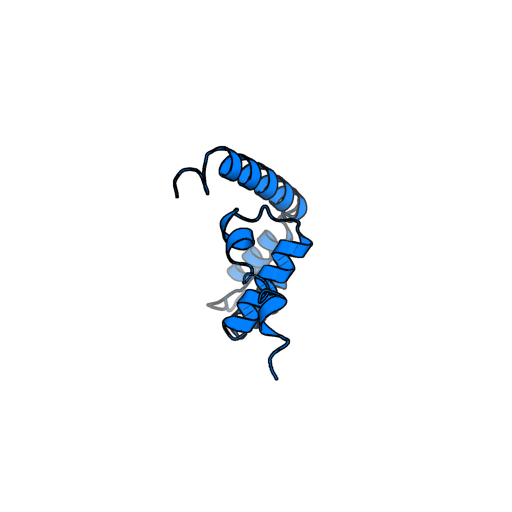 -27.078 -39.728 1.00 50.12 102 SER A C 1
ATOM 854 O O . SER A 1 102 ? 5.050 -27.057 -40.093 1.00 50.12 102 SER A O 1
ATOM 856 N N . LYS A 1 103 ? 7.212 -27.492 -40.527 1.00 51.69 103 LYS A N 1
ATOM 857 C CA . LYS A 1 103 ? 7.002 -27.904 -41.924 1.00 51.69 103 LYS A CA 1
ATOM 858 C C . LYS A 1 103 ? 6.945 -29.421 -42.130 1.00 51.69 103 LYS A C 1
ATOM 860 O O . LYS A 1 103 ? 6.725 -29.848 -43.256 1.00 51.69 103 LYS A O 1
ATOM 865 N N . ASP A 1 104 ? 7.084 -30.190 -41.051 1.00 57.06 104 ASP A N 1
ATOM 866 C CA . ASP A 1 104 ? 7.254 -31.646 -41.088 1.00 57.06 104 ASP A CA 1
ATOM 867 C C . ASP A 1 104 ? 6.072 -32.382 -40.424 1.00 57.06 104 ASP A C 1
ATOM 869 O O . ASP A 1 104 ? 6.278 -33.296 -39.628 1.00 57.06 104 ASP A O 1
ATOM 873 N N . ASN A 1 105 ? 4.838 -31.949 -40.707 1.00 45.84 105 ASN A N 1
ATOM 874 C CA . ASN A 1 105 ? 3.606 -32.678 -40.378 1.00 45.84 105 ASN A CA 1
ATOM 875 C C . ASN A 1 105 ? 2.602 -32.563 -41.525 1.00 45.84 105 ASN A C 1
ATOM 877 O O . ASN A 1 105 ? 2.385 -31.416 -41.981 1.00 45.84 105 ASN A O 1
#

Radius of gyration: 21.88 Å; chains: 1; bounding box: 43×46×67 Å

Foldseek 3Di:
DCVQCDPVVVVLQVVLVVVVCVVPDDPDCVQVVVQVVCQVPDPDHDPDRDRDPCCVPVVVVLVPDDPVVNVVVVVVVCVVSVPDDGPVVVVPPPPDPPPVVVPPD